Protein AF-A0A3N1GV16-F1 (afdb_monomer_lite)

Radius of gyration: 17.26 Å; chains: 1; bounding box: 45×28×48 Å

Foldseek 3Di:
DDLLVLLLVLLVLLLVLLVVLLVLLCVLCVPDPCCVDPLSVVLSVLSVVLSVVLVVLSVPQDSDNLSSLVSSVSSLVSSVSSLVSSCVSCVVPPVSNVVSVVSVCVNVVDDRSADNVLSVQLNVCVVVVHHSVPDDDDD

Structure (mmCIF, N/CA/C/O backbone):
data_AF-A0A3N1GV16-F1
#
_entry.id   AF-A0A3N1GV16-F1
#
loop_
_atom_site.group_PDB
_atom_site.id
_atom_site.type_symbol
_atom_site.label_atom_id
_atom_site.label_alt_id
_atom_site.label_comp_id
_atom_site.label_asym_id
_atom_site.label_entity_id
_atom_site.label_seq_id
_atom_site.pdbx_PDB_ins_code
_atom_site.Cartn_x
_atom_site.Cartn_y
_atom_site.Cartn_z
_atom_site.occupancy
_atom_site.B_iso_or_equiv
_atom_site.auth_seq_id
_atom_site.auth_comp_id
_atom_site.auth_asym_id
_atom_site.auth_atom_id
_atom_site.pdbx_PDB_model_num
ATOM 1 N N . MET A 1 1 ? 19.111 -13.199 -6.084 1.00 69.38 1 MET A N 1
ATOM 2 C CA . MET A 1 1 ? 17.870 -12.406 -5.970 1.00 69.38 1 MET A CA 1
ATOM 3 C C . MET A 1 1 ? 17.993 -11.240 -6.938 1.00 69.38 1 MET A C 1
ATOM 5 O O . MET A 1 1 ? 19.052 -10.620 -6.935 1.00 69.38 1 MET A O 1
ATOM 9 N N . SER A 1 2 ? 17.020 -11.024 -7.828 1.00 92.00 2 SER A N 1
ATOM 10 C CA . SER A 1 2 ? 17.034 -9.900 -8.781 1.00 92.00 2 SER A CA 1
ATOM 11 C C . SER A 1 2 ? 16.768 -8.579 -8.047 1.00 92.00 2 SER A C 1
ATOM 13 O O . SER A 1 2 ? 16.165 -8.575 -6.974 1.00 92.00 2 SER A O 1
ATOM 15 N N . LEU A 1 3 ? 17.215 -7.446 -8.604 1.00 93.75 3 LEU A N 1
ATOM 16 C CA . LEU A 1 3 ? 16.933 -6.130 -8.011 1.00 93.75 3 LEU A CA 1
ATOM 17 C C . LEU A 1 3 ? 15.425 -5.828 -8.004 1.00 93.75 3 LEU A C 1
ATOM 19 O O . LEU A 1 3 ? 14.910 -5.322 -7.012 1.00 93.75 3 LEU A O 1
ATOM 23 N N . SER A 1 4 ? 14.719 -6.190 -9.077 1.00 95.62 4 SER A N 1
ATOM 24 C CA . SER A 1 4 ? 13.256 -6.135 -9.173 1.00 95.62 4 SER A CA 1
ATOM 25 C C . SER A 1 4 ? 12.571 -6.986 -8.103 1.00 95.62 4 SER A C 1
ATOM 27 O O . SER A 1 4 ? 11.661 -6.490 -7.442 1.00 95.62 4 SER A O 1
ATOM 29 N N . GLY A 1 5 ? 13.058 -8.208 -7.858 1.00 96.00 5 GLY A N 1
ATOM 30 C CA . GLY A 1 5 ? 12.584 -9.065 -6.771 1.00 96.00 5 GLY A CA 1
ATOM 31 C C . GLY A 1 5 ? 12.726 -8.401 -5.401 1.00 96.00 5 GLY A C 1
ATOM 32 O O . GLY A 1 5 ? 11.747 -8.294 -4.673 1.00 96.00 5 GLY A O 1
ATOM 33 N N . SER A 1 6 ? 13.898 -7.835 -5.090 1.00 95.81 6 SER A N 1
ATOM 34 C CA . SER A 1 6 ? 14.109 -7.096 -3.835 1.00 95.81 6 SER A CA 1
ATOM 35 C C . SER A 1 6 ? 13.145 -5.916 -3.669 1.00 95.81 6 SER A C 1
ATOM 37 O O . SER A 1 6 ? 12.645 -5.671 -2.571 1.00 95.81 6 SER A O 1
ATOM 39 N N . VAL A 1 7 ? 12.886 -5.164 -4.746 1.00 96.88 7 VAL A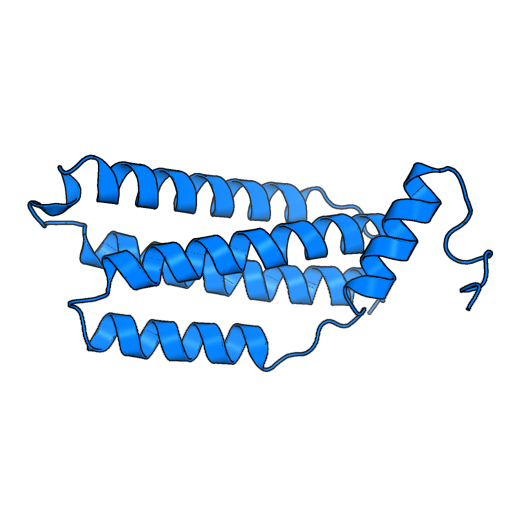 N 1
ATOM 40 C CA . VAL A 1 7 ? 11.941 -4.034 -4.737 1.00 96.88 7 VAL A CA 1
ATOM 41 C C . VAL A 1 7 ? 10.515 -4.517 -4.453 1.00 96.88 7 VAL A C 1
ATOM 43 O O . VAL A 1 7 ? 9.821 -3.913 -3.633 1.00 96.88 7 VAL A O 1
ATOM 46 N N . LEU A 1 8 ? 10.091 -5.619 -5.078 1.00 97.25 8 LEU A N 1
ATOM 47 C CA . LEU A 1 8 ? 8.777 -6.222 -4.841 1.00 97.25 8 LEU A CA 1
ATOM 48 C C . LEU A 1 8 ? 8.645 -6.786 -3.423 1.00 97.25 8 LEU A C 1
ATOM 50 O O . LEU A 1 8 ? 7.613 -6.569 -2.792 1.00 97.25 8 LEU A O 1
ATOM 54 N N . ASP A 1 9 ? 9.682 -7.429 -2.889 1.00 95.62 9 ASP A N 1
ATOM 55 C CA . ASP A 1 9 ? 9.699 -7.938 -1.512 1.00 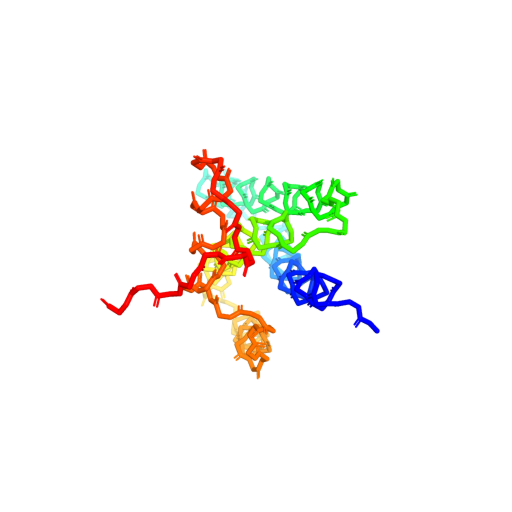95.62 9 ASP A CA 1
ATOM 56 C C . ASP A 1 9 ? 9.575 -6.801 -0.490 1.00 95.62 9 ASP A C 1
ATOM 58 O O . ASP A 1 9 ? 8.814 -6.894 0.479 1.00 95.62 9 ASP A O 1
ATOM 62 N N . HIS A 1 10 ? 10.280 -5.692 -0.727 1.00 95.19 10 HIS A N 1
ATOM 63 C CA . HIS A 1 10 ? 10.170 -4.497 0.104 1.00 95.19 10 HIS A CA 1
ATOM 64 C C . HIS A 1 10 ? 8.750 -3.911 0.064 1.00 95.19 10 HIS A C 1
ATOM 66 O O . HIS A 1 10 ? 8.149 -3.668 1.113 1.00 95.19 10 HIS A O 1
ATOM 72 N N . ALA A 1 11 ? 8.171 -3.753 -1.130 1.00 96.31 11 ALA A N 1
ATOM 73 C CA . ALA A 1 11 ? 6.794 -3.289 -1.287 1.00 96.31 11 ALA A CA 1
ATOM 74 C C . ALA A 1 11 ? 5.788 -4.251 -0.621 1.00 96.31 11 ALA A C 1
ATOM 76 O O . ALA A 1 11 ? 4.871 -3.823 0.083 1.00 96.31 11 ALA A O 1
ATOM 77 N N . ALA A 1 12 ? 5.980 -5.564 -0.750 1.00 96.19 12 ALA A N 1
ATOM 78 C CA . ALA A 1 12 ? 5.145 -6.569 -0.099 1.00 96.19 12 ALA A CA 1
ATOM 79 C C . ALA A 1 12 ? 5.210 -6.480 1.436 1.00 96.19 12 ALA A C 1
ATOM 81 O O . ALA A 1 12 ? 4.182 -6.647 2.106 1.00 96.19 12 ALA A O 1
ATOM 82 N N . ALA A 1 13 ? 6.379 -6.166 2.002 1.00 94.50 13 ALA A N 1
ATOM 83 C CA . ALA A 1 13 ? 6.527 -5.908 3.432 1.00 94.50 13 ALA A CA 1
ATOM 84 C C . ALA A 1 13 ? 5.722 -4.673 3.876 1.00 94.50 13 ALA A C 1
ATOM 86 O O . ALA A 1 13 ? 5.011 -4.742 4.882 1.00 94.50 13 ALA A O 1
ATOM 87 N N . GLN A 1 14 ? 5.748 -3.583 3.104 1.00 94.94 14 GLN A N 1
ATOM 88 C CA . GLN A 1 14 ? 4.936 -2.388 3.375 1.00 94.94 14 GLN A CA 1
ATOM 89 C C . GLN A 1 14 ? 3.431 -2.686 3.283 1.00 94.94 14 GLN A C 1
ATOM 91 O O . GLN A 1 14 ? 2.661 -2.319 4.174 1.00 94.94 14 GLN A O 1
ATOM 96 N N . ALA A 1 15 ? 3.004 -3.427 2.257 1.00 96.50 15 ALA A N 1
ATOM 97 C CA . ALA A 1 15 ? 1.614 -3.855 2.109 1.00 96.50 15 ALA A CA 1
ATOM 98 C C . ALA A 1 15 ? 1.155 -4.752 3.273 1.00 96.50 15 ALA A C 1
ATOM 100 O O . ALA A 1 15 ? 0.007 -4.663 3.711 1.00 96.50 15 ALA A O 1
ATOM 101 N N . ARG A 1 16 ? 2.039 -5.604 3.813 1.00 95.25 16 ARG A N 1
ATOM 102 C CA . ARG A 1 16 ? 1.748 -6.407 5.011 1.00 95.25 16 ARG A CA 1
ATOM 103 C C . ARG A 1 16 ? 1.500 -5.521 6.230 1.00 95.25 16 ARG A C 1
ATOM 105 O O . ARG A 1 16 ? 0.479 -5.710 6.884 1.00 95.25 16 ARG A O 1
ATOM 112 N N . VAL A 1 17 ? 2.359 -4.533 6.477 1.00 93.75 17 VAL A N 1
ATOM 113 C CA . VAL A 1 17 ? 2.164 -3.559 7.563 1.00 93.75 17 VAL A CA 1
ATOM 114 C C . VAL A 1 17 ? 0.817 -2.841 7.429 1.00 93.75 17 VAL A C 1
ATOM 116 O O . VAL A 1 17 ? 0.058 -2.758 8.394 1.00 93.75 17 VAL A O 1
ATOM 119 N N . ALA A 1 18 ? 0.471 -2.384 6.225 1.00 95.69 18 ALA A N 1
ATOM 120 C CA . ALA A 1 18 ? -0.815 -1.741 5.968 1.00 95.69 18 ALA A CA 1
ATOM 121 C C . ALA A 1 18 ? -2.011 -2.667 6.258 1.00 95.69 18 ALA A C 1
ATOM 123 O O . ALA A 1 18 ? -2.994 -2.239 6.863 1.00 95.69 18 ALA A O 1
ATOM 124 N N . ARG A 1 19 ? -1.926 -3.952 5.890 1.00 97.00 19 ARG A N 1
ATOM 125 C CA . ARG A 1 19 ? -2.967 -4.946 6.210 1.00 97.00 19 ARG A CA 1
ATOM 126 C C . ARG A 1 19 ? -3.095 -5.190 7.713 1.00 97.00 19 ARG A C 1
ATOM 128 O O . ARG A 1 19 ? -4.213 -5.338 8.204 1.00 97.00 19 ARG A O 1
ATOM 135 N N . GLU A 1 20 ? -1.985 -5.208 8.447 1.00 95.12 20 GLU A N 1
ATOM 136 C CA . GLU A 1 20 ? -2.000 -5.322 9.911 1.00 95.12 20 GLU A CA 1
ATOM 137 C C . GLU A 1 20 ? -2.655 -4.099 10.568 1.00 95.12 20 GLU A C 1
ATOM 139 O O . GLU A 1 20 ? -3.512 -4.262 11.441 1.00 95.12 20 GLU A O 1
ATOM 144 N N . ALA A 1 21 ? -2.328 -2.891 10.097 1.00 94.44 21 ALA A N 1
ATOM 145 C CA . ALA A 1 21 ? -2.953 -1.640 10.528 1.00 94.44 21 ALA A CA 1
ATOM 146 C C . ALA A 1 21 ? -4.466 -1.626 10.257 1.00 94.44 21 ALA A C 1
ATOM 148 O O . ALA A 1 21 ? -5.262 -1.337 11.153 1.00 94.44 21 ALA A O 1
ATOM 149 N N . TYR A 1 22 ? -4.875 -2.010 9.044 1.00 96.44 22 TYR A N 1
ATOM 150 C CA . TYR A 1 22 ? -6.282 -2.162 8.677 1.00 96.44 22 TYR A CA 1
ATOM 151 C C . TYR A 1 22 ? -7.004 -3.149 9.602 1.00 96.44 22 TYR A C 1
ATOM 153 O O . TYR A 1 22 ? -8.074 -2.839 10.127 1.00 96.44 22 TYR A O 1
ATOM 161 N N . ALA A 1 23 ? -6.413 -4.319 9.851 1.00 94.94 23 ALA A N 1
ATOM 162 C CA . ALA A 1 23 ? -7.011 -5.328 10.717 1.00 94.94 23 ALA A CA 1
ATOM 163 C C . ALA A 1 23 ? -7.165 -4.834 12.166 1.00 94.94 23 ALA A C 1
ATOM 165 O O . ALA A 1 23 ? -8.179 -5.127 12.800 1.00 94.94 23 ALA A O 1
ATOM 166 N N . ALA A 1 24 ? -6.196 -4.074 12.685 1.00 92.50 24 ALA A N 1
ATOM 167 C CA . ALA A 1 24 ? -6.289 -3.450 14.004 1.00 92.50 24 ALA A CA 1
ATOM 168 C C . ALA A 1 24 ? -7.435 -2.430 14.070 1.00 92.50 24 ALA A C 1
ATOM 170 O O . ALA A 1 24 ? -8.285 -2.526 14.956 1.00 92.50 24 ALA A O 1
ATOM 171 N N . ALA A 1 25 ? -7.521 -1.529 13.089 1.00 92.94 25 ALA A N 1
ATOM 172 C CA . ALA A 1 25 ? -8.589 -0.537 13.014 1.00 92.94 25 ALA A CA 1
ATOM 173 C C . ALA A 1 25 ? -9.979 -1.185 12.906 1.00 92.94 25 ALA A C 1
ATOM 175 O O . ALA A 1 25 ? -10.903 -0.790 13.614 1.00 92.94 25 ALA A O 1
ATOM 176 N N . VAL A 1 26 ? -10.128 -2.221 12.070 1.00 93.94 26 VAL A N 1
ATOM 177 C CA . VAL A 1 26 ? -11.388 -2.967 11.951 1.00 93.94 26 VAL A CA 1
ATOM 178 C C . VAL A 1 26 ? -11.757 -3.614 13.277 1.00 93.94 26 VAL A C 1
ATOM 180 O O . VAL A 1 26 ? -12.884 -3.417 13.721 1.00 93.94 26 VAL A O 1
ATOM 183 N N . ARG A 1 27 ? -10.842 -4.342 13.935 1.00 90.69 27 ARG A N 1
ATOM 184 C CA . ARG A 1 27 ? -11.124 -4.964 15.242 1.00 90.69 27 ARG A CA 1
ATOM 185 C C . ARG A 1 27 ? -11.592 -3.937 16.269 1.00 90.69 27 ARG A C 1
ATOM 187 O O . ARG A 1 27 ? -12.552 -4.214 16.974 1.00 90.69 27 ARG A O 1
ATOM 194 N N . ARG A 1 28 ? -10.964 -2.759 16.300 1.00 88.00 28 ARG A N 1
ATOM 195 C CA . ARG A 1 28 ? -11.305 -1.677 17.229 1.00 88.00 28 ARG A CA 1
ATOM 196 C C . ARG A 1 28 ? -12.703 -1.108 17.003 1.00 88.00 28 ARG A C 1
ATOM 198 O O . ARG A 1 28 ? -13.410 -0.847 17.967 1.00 88.00 28 ARG A O 1
ATOM 205 N N . ILE A 1 29 ? -13.105 -0.882 15.753 1.00 88.44 29 ILE A N 1
ATOM 206 C CA . ILE A 1 29 ? -14.434 -0.309 15.486 1.00 88.44 29 ILE A CA 1
ATOM 207 C C . ILE A 1 29 ? -15.542 -1.374 15.480 1.00 88.44 29 ILE A C 1
ATOM 209 O O . ILE A 1 29 ? -16.719 -1.051 15.640 1.00 88.44 29 ILE A O 1
ATOM 213 N N .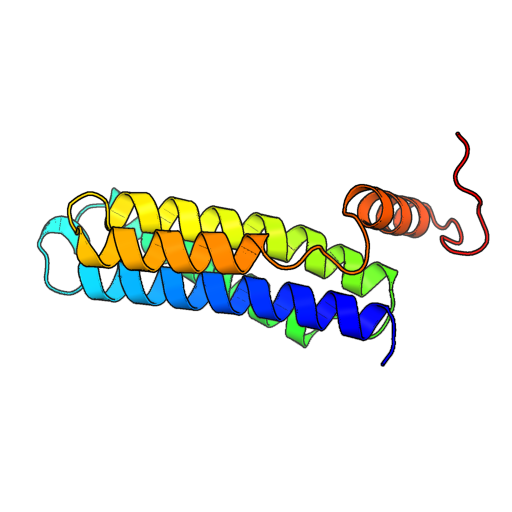 SER A 1 30 ? -15.186 -2.646 15.280 1.00 82.81 30 SER A N 1
ATOM 214 C CA . SER A 1 30 ? -16.133 -3.761 15.209 1.00 82.81 30 SER A CA 1
ATOM 215 C C . SER A 1 30 ? -16.782 -3.989 16.570 1.00 82.81 30 SER A C 1
ATOM 217 O O . SER A 1 30 ? -16.157 -4.506 17.486 1.00 82.81 30 SER A O 1
ATOM 219 N N . GLY A 1 31 ? -18.058 -3.627 16.692 1.00 75.00 31 GLY A N 1
ATOM 220 C CA . GLY A 1 31 ? -18.815 -3.740 17.944 1.00 75.00 31 GLY A CA 1
ATOM 221 C C . GLY A 1 31 ? -19.139 -2.398 18.596 1.00 75.00 31 GLY A C 1
ATOM 222 O O . GLY A 1 31 ? -19.920 -2.362 19.543 1.00 75.00 31 GLY A O 1
ATOM 223 N N . GLU A 1 32 ? -18.626 -1.292 18.057 1.00 77.75 32 GLU A N 1
ATOM 224 C CA . GLU A 1 32 ? -18.914 0.043 18.571 1.00 77.75 3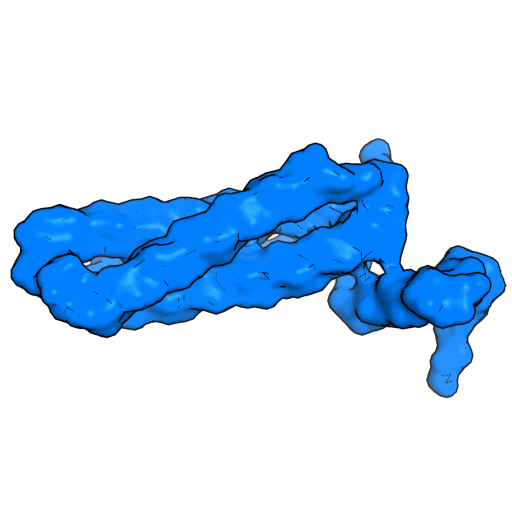2 GLU A CA 1
ATOM 225 C C . GLU A 1 32 ? -20.023 0.756 17.803 1.00 77.75 32 GLU A C 1
ATOM 227 O O . GLU A 1 32 ? -20.237 0.546 16.605 1.00 77.75 32 GLU A O 1
ATOM 232 N N . SER A 1 33 ? -20.703 1.685 18.480 1.00 77.88 33 SER A N 1
ATOM 233 C CA . SER A 1 33 ? -21.637 2.607 17.824 1.00 77.88 33 SER A CA 1
ATOM 234 C C . SER A 1 33 ? -20.941 3.449 16.745 1.00 77.88 33 SER A C 1
ATOM 236 O O . SER A 1 33 ? -21.560 3.762 15.726 1.00 77.88 33 SER A O 1
ATOM 238 N N . ALA A 1 34 ? -19.643 3.735 16.915 1.00 76.50 34 ALA A N 1
ATOM 239 C CA . ALA A 1 34 ? -18.812 4.465 15.963 1.00 76.50 34 ALA A CA 1
ATOM 240 C C . ALA A 1 34 ? -18.744 3.804 14.573 1.00 76.50 34 ALA A C 1
ATOM 242 O O . ALA A 1 34 ? -18.677 4.515 13.571 1.00 76.50 34 ALA A O 1
ATOM 243 N N . ALA A 1 35 ? -18.865 2.474 14.463 1.00 81.00 35 ALA A N 1
ATOM 244 C CA . ALA A 1 35 ? -18.893 1.782 13.166 1.00 81.00 35 ALA A CA 1
ATOM 245 C C . ALA A 1 35 ? -20.118 2.125 12.299 1.00 81.00 35 ALA A C 1
ATOM 247 O O . ALA A 1 35 ? -20.145 1.824 11.103 1.00 81.00 35 ALA A O 1
ATOM 248 N N . ARG A 1 36 ? -21.149 2.748 12.880 1.00 84.25 36 ARG A N 1
ATOM 249 C CA . ARG A 1 36 ? -22.336 3.221 12.151 1.00 84.25 36 ARG A CA 1
ATOM 250 C C . ARG A 1 36 ? -2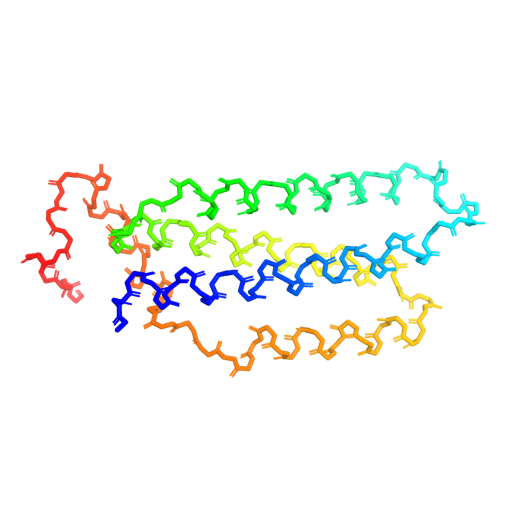2.184 4.646 11.626 1.00 84.25 36 ARG A C 1
ATOM 252 O O . ARG A 1 36 ? -23.042 5.101 10.874 1.00 84.25 36 ARG A O 1
ATOM 259 N N . LEU A 1 37 ? -21.129 5.353 12.027 1.00 89.56 37 LEU A N 1
ATOM 260 C CA . LEU A 1 37 ? -20.882 6.716 11.582 1.00 89.56 37 LEU A CA 1
ATOM 261 C C . LEU A 1 37 ? -20.248 6.706 10.179 1.00 89.56 37 LEU A C 1
ATOM 263 O O . LEU A 1 37 ? -19.371 5.878 9.915 1.00 89.56 37 LEU A O 1
ATOM 267 N N . PRO A 1 38 ? -20.617 7.648 9.289 1.00 91.12 38 PRO A N 1
ATOM 268 C CA . PRO A 1 38 ? -20.077 7.689 7.931 1.00 91.12 38 PRO A CA 1
ATOM 269 C C . PRO A 1 38 ? -18.546 7.790 7.879 1.00 91.12 38 PRO A C 1
ATOM 271 O O . PRO A 1 38 ? -17.916 7.145 7.049 1.00 91.12 38 PRO A O 1
ATOM 274 N N . GLY A 1 39 ? -17.931 8.561 8.785 1.00 91.81 39 GLY A N 1
ATOM 275 C CA . GLY A 1 39 ? -16.476 8.757 8.822 1.00 91.81 39 GLY A CA 1
ATOM 276 C C . GLY A 1 39 ? -15.693 7.439 8.943 1.00 91.81 39 GLY A C 1
ATOM 277 O O . GLY A 1 39 ? -14.944 7.101 8.024 1.00 91.81 39 GLY A O 1
ATOM 278 N N . PRO A 1 40 ? -15.887 6.661 10.024 1.00 92.12 40 PRO A N 1
ATOM 279 C CA . PRO A 1 40 ? -15.294 5.333 10.178 1.00 92.12 40 PRO A CA 1
ATOM 280 C C . PRO A 1 40 ? -15.618 4.357 9.041 1.00 92.12 40 PRO A C 1
ATOM 282 O O . PRO A 1 40 ? -14.738 3.607 8.620 1.00 92.12 40 PRO A O 1
ATOM 285 N N . GLN A 1 41 ? -16.835 4.393 8.488 1.00 92.44 41 GLN A N 1
ATOM 286 C CA . GLN A 1 41 ? -17.217 3.535 7.359 1.00 92.44 41 GLN A CA 1
ATOM 287 C C . GLN A 1 41 ? -16.415 3.846 6.093 1.00 92.44 41 GLN A C 1
ATOM 289 O O . GLN A 1 41 ? -15.858 2.933 5.481 1.00 92.44 41 GLN A O 1
ATOM 294 N N . PHE A 1 42 ? -16.306 5.124 5.719 1.00 95.25 42 PHE A N 1
ATOM 295 C CA . PHE A 1 42 ? -15.502 5.538 4.569 1.00 95.25 42 PHE A CA 1
ATOM 296 C C . PHE A 1 42 ? -14.014 5.270 4.790 1.00 95.25 42 PHE A C 1
ATOM 298 O O . PHE A 1 42 ? -13.337 4.822 3.865 1.00 95.25 42 PHE A O 1
ATOM 305 N N . ALA A 1 43 ? -13.511 5.480 6.010 1.00 95.44 43 ALA A N 1
ATOM 306 C CA . ALA A 1 43 ? -12.126 5.171 6.352 1.00 95.44 43 ALA A CA 1
ATOM 307 C C . ALA A 1 43 ? -11.826 3.674 6.173 1.00 95.44 43 ALA A C 1
ATOM 309 O O . ALA A 1 43 ? -10.874 3.317 5.481 1.00 95.44 43 ALA A O 1
ATOM 310 N N . VAL A 1 44 ? -12.663 2.787 6.720 1.00 95.81 44 VAL A N 1
ATOM 311 C CA . VAL A 1 44 ? -12.488 1.332 6.587 1.00 95.81 44 VAL A CA 1
ATOM 312 C C . VAL A 1 44 ? -12.655 0.857 5.149 1.00 95.81 44 VAL A C 1
ATOM 314 O O . VAL A 1 44 ? -11.839 0.064 4.681 1.00 95.81 44 VAL A O 1
ATOM 317 N N . ALA A 1 45 ? -13.650 1.363 4.420 1.00 96.31 45 ALA A N 1
ATOM 318 C CA . ALA A 1 45 ? -13.831 1.030 3.009 1.00 96.31 45 ALA A CA 1
ATOM 319 C C . ALA A 1 45 ? -12.625 1.467 2.159 1.00 96.31 45 ALA A C 1
ATOM 321 O O . ALA A 1 45 ? -12.135 0.688 1.341 1.00 96.31 45 ALA A O 1
ATOM 322 N N . GLY A 1 46 ? -12.104 2.676 2.393 1.00 97.94 46 GLY A N 1
ATOM 323 C CA . GLY A 1 46 ? -10.912 3.188 1.718 1.00 97.94 46 GLY A CA 1
ATOM 324 C C . GLY A 1 46 ? -9.659 2.373 2.038 1.00 97.94 46 GLY A C 1
ATOM 325 O O . GLY A 1 46 ? -8.919 2.006 1.125 1.00 97.94 46 GLY A O 1
ATOM 326 N N . MET A 1 47 ? -9.448 2.018 3.311 1.00 98.25 47 MET A N 1
ATOM 327 C CA . MET A 1 47 ? -8.335 1.152 3.710 1.00 98.25 47 MET A CA 1
ATOM 328 C C . MET A 1 47 ? -8.419 -0.231 3.060 1.00 98.25 47 MET A C 1
ATOM 330 O O . MET A 1 47 ? -7.414 -0.731 2.553 1.00 98.25 47 MET A O 1
ATOM 334 N N . ARG A 1 48 ? -9.615 -0.832 3.028 1.00 98.31 48 ARG A N 1
ATOM 335 C CA . ARG A 1 48 ? -9.850 -2.120 2.368 1.00 98.31 48 ARG A CA 1
ATOM 336 C C . ARG A 1 48 ? -9.528 -2.047 0.878 1.00 98.31 48 ARG A C 1
ATOM 338 O O . ARG A 1 48 ? -8.747 -2.855 0.390 1.00 98.31 48 ARG A O 1
ATOM 345 N N . ALA A 1 49 ? -10.067 -1.048 0.178 1.00 98.38 49 ALA A N 1
ATOM 346 C CA . ALA A 1 49 ? -9.819 -0.856 -1.248 1.00 98.38 49 ALA A CA 1
ATOM 347 C C . ALA A 1 49 ? -8.322 -0.673 -1.554 1.00 98.38 49 ALA A C 1
ATOM 349 O O . ALA A 1 49 ? -7.815 -1.240 -2.523 1.00 98.38 49 ALA A O 1
ATOM 350 N N . ALA A 1 50 ? -7.595 0.065 -0.709 1.00 98.25 50 ALA A N 1
ATOM 351 C CA . ALA A 1 50 ? -6.148 0.207 -0.831 1.00 98.25 50 ALA A CA 1
ATOM 352 C C . ALA A 1 50 ? -5.419 -1.135 -0.635 1.00 98.25 50 ALA A C 1
ATOM 354 O O . ALA A 1 50 ? -4.555 -1.472 -1.442 1.00 98.25 50 ALA A O 1
ATOM 355 N N . CYS A 1 51 ? -5.783 -1.925 0.383 1.00 98.44 51 CYS A N 1
ATOM 356 C CA . CYS A 1 51 ? -5.195 -3.249 0.630 1.00 98.44 51 CYS A CA 1
ATOM 357 C C . CYS A 1 51 ? -5.419 -4.219 -0.540 1.00 98.44 51 CYS A C 1
ATOM 359 O O . CYS A 1 51 ? -4.481 -4.904 -0.962 1.00 98.44 51 CYS A O 1
ATOM 361 N N . ASP A 1 52 ? -6.636 -4.247 -1.080 1.00 98.44 52 ASP A N 1
ATOM 362 C CA . ASP A 1 52 ? -6.998 -5.092 -2.220 1.00 98.44 52 ASP A CA 1
ATOM 363 C C . ASP A 1 52 ? -6.234 -4.654 -3.481 1.00 98.44 52 ASP A C 1
ATOM 365 O O . ASP A 1 52 ? -5.679 -5.488 -4.196 1.00 98.44 52 ASP A O 1
ATOM 369 N N . THR A 1 53 ? -6.116 -3.341 -3.711 1.00 98.31 53 THR A N 1
ATOM 370 C CA . THR A 1 53 ? -5.373 -2.785 -4.855 1.00 98.31 53 THR A CA 1
ATOM 371 C C . THR A 1 53 ? -3.877 -3.075 -4.760 1.00 98.31 53 THR A C 1
ATOM 373 O O . THR A 1 53 ? -3.289 -3.511 -5.744 1.00 98.31 53 THR A O 1
ATOM 376 N N . MET A 1 54 ? -3.254 -2.878 -3.590 1.00 98.38 54 MET A N 1
ATOM 377 C CA . MET A 1 54 ? -1.837 -3.206 -3.382 1.00 98.38 54 MET A CA 1
ATOM 378 C C . MET A 1 54 ? -1.566 -4.689 -3.642 1.00 98.38 54 MET A C 1
ATOM 380 O O . MET A 1 54 ? -0.601 -5.019 -4.323 1.00 98.38 54 MET A O 1
ATOM 384 N N . SER A 1 55 ? -2.433 -5.573 -3.139 1.00 98.06 55 SER A N 1
ATOM 385 C CA . SER A 1 55 ? -2.286 -7.021 -3.330 1.00 98.06 55 SER A CA 1
ATOM 386 C C . SER A 1 55 ? -2.415 -7.391 -4.811 1.00 98.06 55 SER A C 1
ATOM 388 O O . SER A 1 55 ? -1.514 -8.003 -5.372 1.00 98.06 55 SER A O 1
ATOM 390 N N . ALA A 1 56 ? -3.465 -6.909 -5.484 1.00 97.88 56 ALA A N 1
ATOM 391 C CA . ALA A 1 56 ? -3.670 -7.161 -6.908 1.00 97.88 56 ALA A CA 1
ATOM 392 C C . ALA A 1 56 ? -2.556 -6.581 -7.797 1.00 97.88 56 ALA A C 1
ATOM 394 O O . ALA A 1 56 ? -2.248 -7.157 -8.839 1.00 97.88 56 ALA A O 1
ATOM 395 N N . LEU A 1 57 ? -1.974 -5.438 -7.419 1.00 97.56 57 LEU A N 1
ATOM 396 C CA . LEU A 1 57 ? -0.854 -4.836 -8.137 1.00 97.56 57 LEU A CA 1
ATOM 397 C C . LEU A 1 57 ? 0.406 -5.688 -7.992 1.00 97.56 57 LEU A C 1
ATOM 399 O O . LEU A 1 57 ? 1.013 -6.027 -9.004 1.00 97.56 57 LEU A O 1
ATOM 403 N N . LEU A 1 58 ? 0.769 -6.071 -6.765 1.00 97.62 58 LEU A N 1
ATOM 404 C CA . LEU A 1 58 ? 1.940 -6.912 -6.500 1.00 97.62 58 LEU A CA 1
ATOM 405 C C . LEU A 1 58 ? 1.837 -8.264 -7.221 1.00 97.62 58 LEU A C 1
ATOM 407 O O . LEU A 1 58 ? 2.777 -8.643 -7.912 1.00 97.62 58 LEU A O 1
ATOM 411 N N . ASP A 1 59 ? 0.678 -8.926 -7.163 1.00 97.56 59 ASP A N 1
ATOM 412 C CA . ASP A 1 59 ? 0.457 -10.241 -7.788 1.00 97.56 59 ASP A CA 1
ATOM 413 C C . ASP A 1 59 ? 0.603 -10.226 -9.319 1.00 97.56 59 ASP A C 1
ATOM 415 O O . ASP A 1 59 ? 0.928 -11.240 -9.936 1.00 97.56 59 ASP A O 1
ATOM 419 N N . ARG A 1 60 ? 0.318 -9.084 -9.954 1.00 96.69 60 ARG A N 1
ATOM 420 C CA . ARG A 1 60 ? 0.330 -8.927 -11.419 1.00 96.69 60 ARG A CA 1
ATOM 421 C C . ARG A 1 60 ? 1.597 -8.266 -11.942 1.00 96.69 60 ARG A C 1
ATOM 423 O O . ARG A 1 60 ? 1.742 -8.136 -13.158 1.00 96.69 60 ARG A O 1
ATOM 430 N N . THR A 1 61 ? 2.471 -7.789 -11.059 1.00 97.62 61 THR A N 1
ATOM 431 C CA . THR A 1 61 ? 3.651 -7.036 -11.477 1.00 97.62 61 THR A CA 1
ATOM 432 C C . THR A 1 61 ? 4.695 -8.001 -12.036 1.00 97.62 61 THR A C 1
ATOM 434 O O . THR A 1 61 ? 5.120 -8.908 -11.323 1.00 97.62 61 THR A O 1
ATOM 437 N N . PRO A 1 62 ? 5.120 -7.839 -13.301 1.00 94.69 62 PRO A N 1
ATOM 438 C CA . PRO A 1 62 ? 6.162 -8.686 -13.864 1.00 94.69 62 PRO A CA 1
ATOM 439 C C . PRO A 1 62 ? 7.504 -8.446 -13.159 1.00 94.69 62 PRO A C 1
ATOM 441 O O . PRO A 1 62 ? 7.765 -7.344 -12.672 1.00 94.69 62 PRO A O 1
ATOM 444 N N . ASP A 1 63 ? 8.382 -9.455 -13.172 1.00 91.25 63 ASP A N 1
ATOM 445 C CA . ASP A 1 63 ? 9.753 -9.356 -12.647 1.00 91.25 63 ASP A CA 1
ATOM 446 C C . ASP A 1 63 ? 10.648 -8.526 -13.589 1.00 91.25 63 ASP A C 1
ATOM 448 O O . ASP A 1 63 ? 11.522 -9.030 -14.289 1.00 91.25 63 ASP A O 1
ATOM 452 N N . ALA A 1 64 ? 10.363 -7.226 -13.648 1.00 93.62 64 ALA A N 1
ATOM 453 C CA . ALA A 1 64 ? 11.084 -6.219 -14.411 1.00 93.62 64 ALA A CA 1
ATOM 454 C C . ALA A 1 64 ? 11.244 -4.964 -13.549 1.00 93.62 64 ALA A C 1
ATOM 456 O O . ALA A 1 64 ? 10.293 -4.523 -12.903 1.00 93.62 64 ALA A O 1
ATOM 457 N N . LEU A 1 65 ? 12.436 -4.360 -13.551 1.00 94.06 65 LEU A N 1
ATOM 458 C CA . LEU A 1 65 ? 12.786 -3.293 -12.607 1.00 94.06 65 LEU A CA 1
ATOM 459 C C . LEU A 1 65 ? 11.844 -2.084 -12.679 1.00 94.06 65 LEU A C 1
ATOM 461 O O . LEU A 1 65 ? 11.393 -1.599 -11.645 1.00 94.06 65 LEU A O 1
ATOM 465 N N . THR A 1 66 ? 11.495 -1.626 -13.882 1.00 94.56 66 THR A N 1
ATOM 466 C CA . THR A 1 66 ? 10.553 -0.511 -14.055 1.00 94.56 66 THR A CA 1
ATOM 467 C C . THR A 1 66 ? 9.173 -0.844 -13.496 1.00 94.56 66 THR A C 1
ATOM 469 O O . THR A 1 66 ? 8.596 -0.025 -12.787 1.00 94.56 66 THR A O 1
ATOM 472 N N . ALA A 1 67 ? 8.659 -2.047 -13.767 1.00 96.00 67 ALA A N 1
ATOM 473 C CA . ALA A 1 67 ? 7.352 -2.470 -13.275 1.00 96.00 67 ALA A CA 1
ATOM 474 C C . ALA A 1 67 ? 7.351 -2.611 -11.744 1.00 96.00 67 ALA A C 1
ATOM 476 O O . ALA A 1 67 ? 6.439 -2.118 -11.080 1.00 96.00 67 ALA A O 1
ATOM 477 N N . ALA A 1 68 ? 8.417 -3.187 -11.182 1.00 97.31 68 ALA A N 1
ATOM 478 C CA . ALA A 1 68 ? 8.634 -3.267 -9.742 1.00 97.31 68 ALA A CA 1
ATOM 479 C C . ALA A 1 68 ? 8.693 -1.873 -9.095 1.00 97.31 68 ALA A C 1
ATOM 481 O O . ALA A 1 68 ? 8.045 -1.645 -8.077 1.00 97.31 68 ALA A O 1
ATOM 482 N N . CYS A 1 69 ? 9.392 -0.913 -9.708 1.00 97.06 69 CYS A N 1
ATOM 483 C CA . CYS A 1 69 ? 9.425 0.477 -9.250 1.00 97.06 69 CYS A CA 1
ATOM 484 C C . CYS A 1 69 ? 8.051 1.160 -9.325 1.00 97.06 69 CYS A C 1
ATOM 486 O O . CYS A 1 69 ? 7.681 1.876 -8.395 1.00 97.06 69 CYS A O 1
ATOM 488 N N . THR A 1 70 ? 7.271 0.938 -10.390 1.00 97.00 70 THR A N 1
ATOM 489 C CA . THR A 1 70 ? 5.888 1.438 -10.476 1.00 97.00 70 THR A CA 1
ATOM 490 C C . THR A 1 70 ? 5.039 0.893 -9.329 1.00 97.00 70 THR A C 1
ATOM 492 O O . THR A 1 70 ? 4.349 1.662 -8.658 1.00 97.00 70 THR A O 1
ATOM 495 N N . ALA A 1 71 ? 5.120 -0.415 -9.073 1.00 97.75 71 ALA A N 1
ATOM 496 C CA . ALA A 1 71 ? 4.388 -1.054 -7.988 1.00 97.75 71 ALA A CA 1
ATOM 497 C C . ALA A 1 71 ? 4.827 -0.532 -6.614 1.00 97.75 71 ALA A C 1
ATOM 499 O O . ALA A 1 71 ? 3.978 -0.155 -5.809 1.00 97.75 71 ALA A O 1
ATOM 500 N N . ALA A 1 72 ? 6.134 -0.443 -6.364 1.00 96.94 72 ALA A N 1
ATOM 501 C CA . ALA A 1 72 ? 6.685 0.011 -5.091 1.00 96.94 72 ALA A CA 1
ATOM 502 C C . ALA A 1 72 ? 6.295 1.456 -4.756 1.00 96.94 72 ALA A C 1
ATOM 504 O O . ALA A 1 72 ? 5.873 1.720 -3.633 1.00 96.94 72 ALA A O 1
ATOM 505 N N . LEU A 1 73 ? 6.351 2.373 -5.730 1.00 97.25 73 LEU A N 1
ATOM 506 C CA . LEU A 1 73 ? 5.932 3.765 -5.529 1.00 97.25 73 LEU A CA 1
ATOM 507 C C . LEU A 1 73 ? 4.457 3.860 -5.118 1.00 97.25 73 LEU A C 1
ATOM 509 O O . LEU A 1 73 ? 4.120 4.578 -4.177 1.00 97.25 73 LEU A O 1
ATOM 513 N N . PHE A 1 74 ? 3.578 3.111 -5.793 1.00 97.31 74 PHE A N 1
ATOM 514 C CA . PHE A 1 74 ? 2.160 3.078 -5.441 1.00 97.31 74 PHE A CA 1
ATOM 515 C C . PHE A 1 74 ? 1.929 2.452 -4.060 1.00 97.31 74 PHE A C 1
ATOM 517 O O . PHE A 1 74 ? 1.181 2.998 -3.247 1.00 97.31 74 PHE A O 1
ATOM 524 N N . VAL A 1 75 ? 2.555 1.303 -3.797 1.00 97.44 75 VAL A N 1
ATOM 525 C CA . VAL A 1 75 ? 2.381 0.546 -2.552 1.00 97.44 75 VAL A CA 1
ATOM 526 C C . VAL A 1 75 ? 2.875 1.344 -1.351 1.00 97.44 75 VAL A C 1
ATOM 528 O O . VAL A 1 75 ? 2.154 1.411 -0.360 1.00 97.44 75 VAL A O 1
ATOM 531 N N . GLY A 1 76 ? 4.032 2.003 -1.442 1.00 94.88 76 GLY A N 1
ATOM 532 C CA . GLY A 1 76 ? 4.557 2.837 -0.360 1.00 94.88 76 GLY A CA 1
ATOM 533 C C . GLY A 1 76 ? 3.589 3.959 0.030 1.00 94.88 76 GLY A C 1
ATOM 534 O O . GLY A 1 76 ? 3.254 4.119 1.205 1.00 94.88 76 GLY A O 1
ATOM 535 N N . GLU A 1 77 ? 3.057 4.689 -0.956 1.00 95.56 77 GLU A N 1
ATOM 536 C CA . GLU A 1 77 ? 2.078 5.757 -0.714 1.00 95.56 77 GLU A CA 1
ATOM 537 C C . GLU A 1 77 ? 0.746 5.214 -0.168 1.00 95.56 77 GLU A C 1
ATOM 539 O O . GLU A 1 77 ? 0.165 5.766 0.772 1.00 95.56 77 GLU A O 1
ATOM 544 N N . ALA A 1 78 ? 0.239 4.121 -0.742 1.00 97.50 78 ALA A N 1
ATOM 545 C CA . ALA A 1 78 ? -1.002 3.497 -0.298 1.00 97.50 78 ALA A CA 1
ATOM 546 C C . ALA A 1 78 ? -0.892 2.937 1.128 1.00 97.50 78 ALA A C 1
ATOM 548 O O . ALA A 1 78 ? -1.817 3.129 1.919 1.00 97.50 78 ALA A O 1
ATOM 549 N N . ALA A 1 79 ? 0.232 2.310 1.477 1.00 95.75 79 ALA A N 1
ATOM 550 C CA . ALA A 1 79 ? 0.481 1.771 2.807 1.00 95.75 79 ALA A CA 1
ATOM 551 C C . ALA A 1 79 ? 0.494 2.872 3.875 1.00 95.75 79 ALA A C 1
ATOM 553 O O . ALA A 1 79 ? -0.202 2.745 4.883 1.00 95.75 79 ALA A O 1
ATOM 554 N N . GLU A 1 80 ? 1.194 3.987 3.633 1.00 93.88 80 GLU A N 1
ATOM 555 C CA . GLU A 1 80 ? 1.210 5.127 4.562 1.00 93.88 80 GLU A CA 1
ATOM 556 C C . GLU A 1 80 ? -0.202 5.705 4.758 1.00 93.88 80 GLU A C 1
ATOM 558 O O . GLU A 1 80 ? -0.608 5.977 5.889 1.00 93.88 80 GLU A O 1
ATOM 563 N N . ARG A 1 81 ? -1.000 5.834 3.686 1.00 95.62 81 ARG A N 1
ATOM 564 C CA . ARG A 1 81 ? -2.399 6.289 3.798 1.00 95.62 81 ARG A CA 1
ATOM 565 C C . ARG A 1 81 ? -3.248 5.369 4.670 1.00 95.62 81 ARG A C 1
ATOM 567 O O . ARG A 1 81 ? -4.061 5.868 5.448 1.00 95.62 81 ARG A O 1
ATOM 574 N N . VAL A 1 82 ? -3.075 4.052 4.547 1.00 96.94 82 VAL A N 1
ATOM 575 C CA . VAL A 1 82 ? -3.789 3.074 5.382 1.00 96.94 82 VAL A CA 1
ATOM 576 C C . VAL A 1 82 ? -3.384 3.222 6.846 1.00 96.94 82 VAL A C 1
ATOM 578 O O . VAL A 1 82 ? -4.258 3.290 7.708 1.00 96.94 82 VAL A O 1
ATOM 581 N N . VAL A 1 83 ? -2.086 3.338 7.132 1.00 93.88 83 VAL A N 1
ATOM 582 C CA . VAL A 1 83 ? -1.581 3.522 8.502 1.00 93.88 83 VAL A CA 1
ATOM 583 C C . VAL A 1 83 ? -2.126 4.813 9.117 1.00 93.88 83 VAL A C 1
ATOM 585 O O . VAL A 1 83 ? -2.676 4.774 10.213 1.00 93.88 83 VAL A O 1
ATOM 588 N N . VAL A 1 84 ? -2.080 5.938 8.400 1.00 93.25 84 VAL A N 1
ATOM 589 C CA . VAL A 1 84 ? -2.620 7.226 8.882 1.00 93.25 84 VAL A CA 1
ATOM 590 C C . VAL A 1 84 ? -4.136 7.169 9.107 1.00 93.25 84 VAL A C 1
ATOM 592 O O . VAL A 1 84 ? -4.656 7.777 10.043 1.00 93.25 84 VAL A O 1
ATOM 595 N N . ALA A 1 85 ? -4.878 6.448 8.264 1.00 94.81 85 ALA A N 1
ATOM 596 C CA . ALA A 1 85 ? -6.310 6.247 8.474 1.00 94.81 85 ALA A CA 1
ATOM 597 C C . ALA A 1 85 ? -6.587 5.390 9.721 1.00 94.81 85 ALA A C 1
ATOM 599 O O . ALA A 1 85 ? -7.492 5.717 10.490 1.00 94.81 85 ALA A O 1
ATOM 600 N N . ALA A 1 86 ? -5.787 4.346 9.954 1.00 94.44 86 ALA A N 1
ATOM 601 C CA . ALA A 1 86 ? -5.869 3.518 11.152 1.00 94.44 86 ALA A CA 1
ATOM 602 C C . ALA A 1 86 ? -5.525 4.310 12.427 1.00 94.44 86 ALA A C 1
ATOM 604 O O . ALA A 1 86 ? -6.247 4.180 13.413 1.00 94.44 86 ALA A O 1
ATOM 605 N N . GLU A 1 87 ? -4.509 5.187 12.394 1.00 91.25 87 GLU A N 1
ATOM 606 C CA . GLU A 1 87 ? -4.120 6.064 13.520 1.00 91.25 87 GLU A CA 1
ATOM 607 C C . GLU A 1 87 ? -5.318 6.869 14.029 1.00 91.25 87 GLU A C 1
ATOM 609 O O . GLU A 1 87 ? -5.562 6.954 15.229 1.00 91.25 87 GLU A O 1
ATOM 614 N N . ARG A 1 88 ? -6.119 7.413 13.109 1.00 91.06 88 ARG A N 1
ATOM 615 C CA . ARG A 1 88 ? -7.303 8.212 13.453 1.00 91.06 88 ARG A CA 1
ATOM 616 C C . ARG A 1 88 ? -8.407 7.393 14.118 1.00 91.06 88 ARG A C 1
ATOM 618 O O . ARG A 1 88 ? -9.130 7.932 14.945 1.00 91.06 88 ARG A O 1
ATOM 625 N N . LEU A 1 89 ? -8.557 6.123 13.747 1.00 91.62 89 LEU A N 1
ATOM 626 C CA . LEU A 1 89 ? -9.573 5.233 14.321 1.00 91.62 89 LEU A CA 1
ATOM 627 C C . LEU A 1 89 ? -9.136 4.614 15.654 1.00 91.62 89 LEU A C 1
ATOM 629 O O . LEU A 1 89 ? -9.984 4.165 16.419 1.00 91.62 89 LEU A O 1
ATOM 633 N N . LEU A 1 90 ? -7.832 4.601 15.928 1.00 90.50 90 LEU A N 1
ATOM 634 C CA . LEU A 1 90 ? -7.228 4.072 17.152 1.00 90.50 90 LEU A CA 1
ATOM 635 C C . LEU A 1 90 ? -6.839 5.183 18.145 1.00 90.50 90 LEU A C 1
ATOM 637 O O . LEU A 1 90 ? -6.187 4.897 19.140 1.00 90.50 90 LEU A O 1
ATOM 641 N N . ALA A 1 91 ? -7.219 6.442 17.899 1.00 85.00 91 ALA A N 1
ATOM 642 C CA . ALA A 1 91 ? -6.761 7.589 18.691 1.00 85.00 91 ALA A CA 1
ATOM 643 C C . ALA A 1 91 ? -7.090 7.477 20.195 1.00 85.00 91 ALA A C 1
ATOM 645 O O . ALA A 1 91 ? -6.282 7.883 21.027 1.00 85.00 91 ALA A O 1
ATOM 646 N N . ASP A 1 92 ? -8.232 6.872 20.531 1.00 85.31 92 ASP A N 1
ATOM 647 C CA . ASP A 1 92 ? -8.679 6.648 21.914 1.00 85.31 92 ASP A CA 1
ATOM 648 C C . ASP A 1 92 ? -8.322 5.240 22.442 1.00 85.31 92 ASP A C 1
ATOM 650 O O . ASP A 1 92 ? -8.812 4.814 23.487 1.00 85.31 92 ASP A O 1
ATOM 654 N N . ASP A 1 93 ? -7.500 4.484 21.709 1.00 86.31 93 ASP A N 1
ATOM 655 C CA . ASP A 1 93 ? -7.015 3.148 22.061 1.00 86.31 93 ASP A CA 1
ATOM 656 C C . ASP A 1 93 ? -5.495 3.180 22.242 1.00 86.31 93 ASP A C 1
ATOM 658 O O . ASP A 1 93 ? -4.731 3.072 21.283 1.00 86.31 93 ASP A O 1
ATOM 662 N N . ALA A 1 94 ? -5.045 3.336 23.488 1.00 85.88 94 ALA A N 1
ATOM 663 C CA . ALA A 1 94 ? -3.624 3.458 23.802 1.00 85.88 94 ALA A CA 1
ATOM 664 C C . ALA A 1 94 ? -2.803 2.229 23.363 1.00 85.88 94 ALA A C 1
ATOM 666 O O . ALA A 1 94 ? -1.671 2.383 22.900 1.00 85.88 94 ALA A O 1
ATOM 667 N N . GLU A 1 95 ? -3.365 1.023 23.477 1.00 85.31 95 GLU A N 1
ATOM 668 C CA . GLU A 1 95 ? -2.697 -0.218 23.068 1.00 85.31 95 GLU A CA 1
ATOM 669 C C . GLU A 1 95 ? -2.638 -0.321 21.539 1.00 85.31 95 GLU A C 1
ATOM 671 O O . GLU A 1 95 ? -1.574 -0.573 20.962 1.00 85.31 95 GLU A O 1
ATOM 676 N N . GLY A 1 96 ? -3.755 -0.030 20.868 1.00 85.00 96 GLY A N 1
ATOM 677 C CA . GLY A 1 96 ? -3.834 0.035 19.411 1.00 85.00 96 GLY A CA 1
ATOM 678 C C . GLY A 1 96 ? -2.886 1.072 18.804 1.00 85.00 96 GLY A C 1
ATOM 679 O O . GLY A 1 96 ? -2.182 0.778 17.833 1.00 85.00 96 GLY A O 1
ATOM 680 N N . ALA A 1 97 ? -2.804 2.261 19.402 1.00 84.75 97 ALA A N 1
ATOM 681 C CA . ALA A 1 97 ? -1.901 3.329 18.987 1.00 84.75 97 ALA A CA 1
ATOM 682 C C . ALA A 1 97 ? -0.423 2.946 19.177 1.00 84.75 97 ALA A C 1
ATOM 684 O O . ALA A 1 97 ? 0.393 3.183 18.282 1.00 84.75 97 ALA A O 1
ATOM 685 N N . ALA A 1 98 ? -0.071 2.304 20.298 1.00 87.50 98 ALA A N 1
ATOM 686 C CA . ALA A 1 98 ? 1.286 1.813 20.537 1.00 87.50 98 ALA A CA 1
ATOM 687 C C . ALA A 1 98 ? 1.695 0.753 19.502 1.00 87.50 98 ALA A C 1
ATOM 689 O O . ALA A 1 98 ? 2.767 0.862 18.895 1.00 87.50 98 ALA A O 1
ATOM 690 N N . ARG A 1 99 ? 0.812 -0.215 19.223 1.00 85.56 99 ARG A N 1
ATOM 691 C CA . ARG A 1 99 ? 1.044 -1.241 18.196 1.00 85.56 99 ARG A CA 1
ATOM 692 C C . ARG A 1 99 ? 1.225 -0.629 16.808 1.00 85.56 99 ARG A C 1
ATOM 694 O O . ARG A 1 99 ? 2.077 -1.067 16.039 1.00 85.56 99 ARG A O 1
ATOM 701 N N . LEU A 1 100 ? 0.452 0.397 16.474 1.00 85.88 100 LEU A N 1
ATOM 702 C CA . LEU A 1 100 ? 0.555 1.068 15.182 1.00 85.88 100 LEU A CA 1
ATOM 703 C C . LEU A 1 100 ? 1.852 1.881 15.045 1.00 85.88 100 LEU A C 1
ATOM 705 O O . LEU A 1 100 ? 2.460 1.906 13.975 1.00 85.88 100 LEU A O 1
ATOM 709 N N . ALA A 1 101 ? 2.323 2.486 16.137 1.00 86.50 101 ALA A N 1
ATOM 710 C CA . ALA A 1 101 ? 3.611 3.169 16.174 1.00 86.50 101 ALA A CA 1
ATOM 711 C C . ALA A 1 101 ? 4.795 2.205 15.972 1.00 86.50 101 ALA A C 1
ATOM 713 O O . ALA A 1 101 ? 5.790 2.583 15.350 1.00 86.50 101 ALA A O 1
ATOM 714 N N . GLU A 1 102 ? 4.706 0.966 16.468 1.00 87.38 102 GLU A N 1
ATOM 715 C CA . GLU A 1 102 ? 5.671 -0.101 16.152 1.00 87.38 102 GLU A CA 1
ATOM 716 C C . GLU A 1 102 ? 5.645 -0.449 14.667 1.00 87.38 102 GLU A C 1
ATOM 718 O O . GLU A 1 102 ? 6.675 -0.370 14.005 1.00 87.38 102 GLU A O 1
ATOM 723 N N . LEU A 1 103 ? 4.459 -0.722 14.122 1.00 83.06 103 LEU A N 1
ATOM 724 C CA . LEU A 1 103 ? 4.274 -1.040 12.706 1.00 83.06 103 LEU A CA 1
ATOM 725 C C . LEU A 1 103 ? 4.831 0.051 11.780 1.00 83.06 103 LEU A C 1
ATOM 727 O O . LEU A 1 103 ? 5.470 -0.239 10.768 1.00 83.06 103 LEU A O 1
ATOM 731 N N . ARG A 1 104 ? 4.636 1.323 12.139 1.00 82.44 104 ARG A N 1
ATOM 732 C CA . ARG A 1 104 ? 5.177 2.464 11.391 1.00 82.44 104 ARG A CA 1
ATOM 733 C C . ARG A 1 104 ? 6.697 2.567 11.495 1.00 82.44 104 ARG A C 1
ATOM 735 O O . ARG A 1 104 ? 7.345 2.946 10.518 1.00 82.44 104 ARG A O 1
ATOM 742 N N . ARG A 1 105 ? 7.273 2.243 12.658 1.00 86.25 105 ARG A N 1
ATOM 743 C CA . ARG A 1 105 ? 8.730 2.131 12.817 1.00 86.25 105 ARG A CA 1
ATOM 744 C C . ARG A 1 105 ? 9.278 1.013 11.940 1.00 86.25 105 ARG A C 1
ATOM 746 O O . ARG A 1 105 ? 10.226 1.270 11.207 1.00 86.25 105 ARG A O 1
ATOM 753 N N . ASP A 1 106 ? 8.643 -0.153 11.932 1.00 77.44 106 ASP A N 1
ATOM 754 C CA . ASP A 1 106 ? 9.050 -1.293 11.104 1.00 77.44 106 ASP A CA 1
ATOM 755 C C . ASP A 1 106 ? 9.004 -0.953 9.606 1.00 77.44 106 ASP A C 1
ATOM 757 O O . ASP A 1 106 ? 9.948 -1.246 8.870 1.00 77.44 106 ASP A O 1
ATOM 761 N N . LEU A 1 107 ? 7.959 -0.242 9.165 1.00 73.56 107 LEU A N 1
ATOM 762 C CA . LEU A 1 107 ? 7.816 0.235 7.783 1.00 73.56 107 LEU A CA 1
ATOM 763 C C . LEU A 1 107 ? 8.931 1.205 7.359 1.00 73.56 107 LEU A C 1
ATOM 765 O O . LEU A 1 107 ? 9.296 1.240 6.186 1.00 73.56 107 LEU A O 1
ATOM 769 N N . ARG A 1 108 ? 9.487 1.975 8.301 1.00 80.00 108 ARG A N 1
ATOM 770 C CA . ARG A 1 108 ? 10.551 2.966 8.050 1.00 80.00 108 ARG A CA 1
ATOM 771 C C . ARG A 1 108 ? 11.959 2.449 8.345 1.00 80.00 108 ARG A C 1
ATOM 773 O O . ARG A 1 108 ? 12.924 3.080 7.925 1.00 80.00 108 ARG A O 1
ATOM 780 N N . ALA A 1 109 ? 12.088 1.339 9.069 1.00 78.06 109 ALA A N 1
ATOM 781 C CA . ALA A 1 109 ? 13.373 0.800 9.507 1.00 78.06 109 ALA A CA 1
ATOM 782 C C . ALA A 1 109 ? 14.199 0.219 8.353 1.00 78.06 109 ALA A C 1
ATOM 784 O O . ALA A 1 109 ? 15.427 0.199 8.423 1.00 78.06 109 ALA A O 1
ATOM 785 N N . THR A 1 110 ? 13.536 -0.245 7.291 1.00 79.44 110 THR A N 1
ATOM 786 C CA . THR A 1 110 ? 14.210 -0.815 6.122 1.00 79.44 110 THR A CA 1
ATOM 787 C C . THR A 1 110 ? 14.209 0.207 4.986 1.00 79.44 110 THR A C 1
ATOM 789 O O . THR A 1 110 ? 13.129 0.554 4.510 1.00 79.44 110 THR A O 1
ATOM 792 N N . PRO A 1 111 ? 15.372 0.702 4.526 1.00 85.94 111 PRO A N 1
ATOM 793 C CA . PRO A 1 111 ? 15.419 1.563 3.352 1.00 85.94 111 PRO A CA 1
ATOM 794 C C . PRO A 1 111 ? 14.999 0.780 2.096 1.00 85.94 111 PRO A C 1
ATOM 796 O O . PRO A 1 111 ? 15.263 -0.426 2.011 1.00 85.94 111 PRO A O 1
ATOM 799 N N . PRO A 1 112 ? 14.369 1.435 1.106 1.00 90.62 112 PRO A N 1
ATOM 800 C CA . PRO A 1 112 ? 14.002 0.764 -0.129 1.00 90.62 112 PRO A CA 1
ATOM 801 C C . PRO A 1 112 ? 15.268 0.343 -0.903 1.00 90.62 112 PRO A C 1
ATOM 803 O O . PRO A 1 112 ? 16.239 1.104 -0.946 1.00 90.62 112 PRO A O 1
ATOM 806 N N . PRO A 1 113 ? 15.278 -0.836 -1.558 1.00 93.69 113 PRO A N 1
ATOM 807 C CA . PRO A 1 113 ? 16.425 -1.301 -2.349 1.00 93.69 113 PRO A CA 1
ATOM 808 C C . PRO A 1 113 ? 16.792 -0.374 -3.512 1.00 93.69 113 PRO A C 1
ATOM 810 O O . PRO A 1 113 ? 17.944 -0.333 -3.941 1.00 93.69 113 PRO A O 1
ATOM 813 N N . VAL A 1 114 ? 15.806 0.365 -4.025 1.00 94.06 114 VAL A N 1
ATOM 814 C CA . VAL A 1 114 ? 15.981 1.430 -5.011 1.00 94.06 114 VAL A CA 1
ATOM 815 C C . VAL A 1 114 ? 15.329 2.691 -4.445 1.00 94.06 114 VAL A C 1
ATOM 817 O O . VAL A 1 114 ? 14.144 2.645 -4.120 1.00 94.06 114 VAL A O 1
ATOM 820 N N . PRO A 1 115 ? 16.062 3.809 -4.327 1.00 93.56 115 PRO A N 1
ATOM 821 C CA . PRO A 1 115 ? 15.496 5.077 -3.878 1.00 93.56 115 PRO A CA 1
ATOM 822 C C . PRO A 1 115 ? 14.316 5.547 -4.742 1.00 93.56 115 PRO A C 1
ATOM 824 O O . PRO A 1 115 ? 14.331 5.385 -5.965 1.00 93.56 115 PRO A O 1
ATOM 827 N N . ASP A 1 116 ? 13.306 6.174 -4.133 1.00 93.81 116 ASP A N 1
ATOM 828 C CA . ASP A 1 116 ? 12.094 6.595 -4.846 1.00 93.81 116 ASP A CA 1
ATOM 829 C C . ASP A 1 116 ? 12.373 7.557 -6.011 1.00 93.81 116 ASP A C 1
ATOM 831 O O . ASP A 1 116 ? 11.703 7.492 -7.039 1.00 93.81 116 ASP A O 1
ATOM 835 N N . ASP A 1 117 ? 13.334 8.472 -5.869 1.00 94.06 117 ASP A N 1
ATOM 836 C CA . ASP A 1 117 ? 13.761 9.384 -6.937 1.00 94.06 117 ASP A CA 1
ATOM 837 C C . ASP A 1 117 ? 14.299 8.604 -8.142 1.00 94.06 117 ASP A C 1
ATOM 839 O O . ASP A 1 117 ? 13.959 8.906 -9.288 1.00 94.06 117 ASP A O 1
ATOM 843 N N . ARG A 1 118 ? 15.069 7.541 -7.887 1.00 93.00 118 ARG A N 1
ATOM 844 C CA . ARG A 1 118 ? 15.547 6.635 -8.930 1.00 93.00 118 ARG A CA 1
ATOM 845 C C . ARG A 1 118 ? 14.403 5.830 -9.535 1.00 93.00 118 ARG A C 1
ATOM 847 O O . ARG A 1 118 ? 14.353 5.703 -10.755 1.00 93.00 118 ARG A O 1
ATOM 854 N N . CYS A 1 119 ? 13.463 5.333 -8.734 1.00 95.00 119 CYS A N 1
ATOM 855 C CA . CYS A 1 119 ? 12.291 4.648 -9.276 1.00 95.00 119 CYS A CA 1
ATOM 856 C C . CYS A 1 119 ? 11.438 5.573 -10.156 1.00 95.00 119 CYS A C 1
ATOM 858 O O . CYS A 1 119 ? 11.048 5.171 -11.251 1.00 95.00 119 CYS A O 1
ATOM 860 N N . ARG A 1 120 ? 11.198 6.823 -9.742 1.00 95.06 120 ARG A N 1
ATOM 861 C CA . ARG A 1 120 ? 10.462 7.815 -10.548 1.00 95.06 120 ARG A CA 1
ATOM 862 C C . ARG A 1 120 ? 11.164 8.101 -11.870 1.00 95.06 120 ARG A C 1
ATOM 864 O O . ARG A 1 120 ? 10.504 8.174 -12.900 1.00 95.06 120 ARG A O 1
ATOM 871 N N . GLU A 1 121 ? 12.487 8.213 -11.855 1.00 93.50 121 GLU A N 1
ATOM 872 C CA . GLU A 1 121 ? 13.280 8.382 -13.072 1.00 93.50 121 GLU A CA 1
ATOM 873 C C . GLU A 1 121 ? 13.134 7.186 -14.025 1.00 93.50 121 GLU A C 1
ATOM 875 O O . GLU A 1 121 ? 12.880 7.381 -15.212 1.00 93.50 121 GLU A O 1
ATOM 880 N N . LEU A 1 122 ? 13.268 5.955 -13.518 1.00 93.19 122 LEU A N 1
ATOM 881 C CA . LEU A 1 122 ? 13.145 4.735 -14.325 1.00 93.19 122 LEU A CA 1
ATOM 882 C C . LEU A 1 122 ? 11.755 4.623 -14.967 1.00 93.19 122 LEU A C 1
ATOM 884 O O . LEU A 1 122 ? 11.642 4.361 -16.165 1.00 93.19 122 LEU A O 1
ATOM 888 N N . VAL A 1 123 ? 10.707 4.881 -14.180 1.00 94.56 123 VAL A N 1
ATOM 889 C CA . VAL A 1 123 ? 9.313 4.896 -14.646 1.00 94.56 123 VAL A CA 1
ATOM 890 C C . VAL A 1 123 ? 9.094 5.998 -15.682 1.00 94.56 123 VAL A C 1
ATOM 892 O O . VAL A 1 123 ? 8.504 5.739 -16.729 1.00 94.56 123 VAL A O 1
ATOM 895 N N . GLY A 1 124 ? 9.605 7.205 -15.433 1.00 93.31 124 GLY A N 1
ATOM 896 C CA . GLY A 1 124 ? 9.493 8.336 -16.352 1.00 93.31 124 GLY A CA 1
ATOM 897 C C . GLY A 1 124 ? 10.183 8.084 -17.693 1.00 93.31 124 GLY A C 1
ATOM 898 O O . GLY A 1 124 ? 9.580 8.312 -18.739 1.00 93.31 124 GLY A O 1
ATOM 899 N N . LYS A 1 125 ? 11.413 7.554 -17.687 1.00 92.81 125 LYS A N 1
ATOM 900 C CA . LYS A 1 125 ? 12.137 7.191 -18.919 1.00 92.81 125 LYS A CA 1
ATOM 901 C C . LYS A 1 125 ? 11.383 6.136 -19.722 1.00 92.81 125 LYS A C 1
ATOM 903 O O . LYS A 1 125 ? 11.145 6.340 -20.909 1.00 92.81 125 LYS A O 1
ATOM 908 N N . ALA A 1 126 ? 10.936 5.068 -19.064 1.00 91.62 126 ALA A N 1
ATOM 909 C CA . ALA A 1 126 ? 10.181 4.012 -19.727 1.00 91.62 126 ALA A CA 1
ATOM 910 C C . ALA A 1 126 ? 8.868 4.528 -20.341 1.00 91.62 126 ALA A C 1
ATOM 912 O O . ALA A 1 126 ? 8.541 4.173 -21.471 1.00 91.62 126 ALA A O 1
ATOM 913 N N . ALA A 1 127 ? 8.147 5.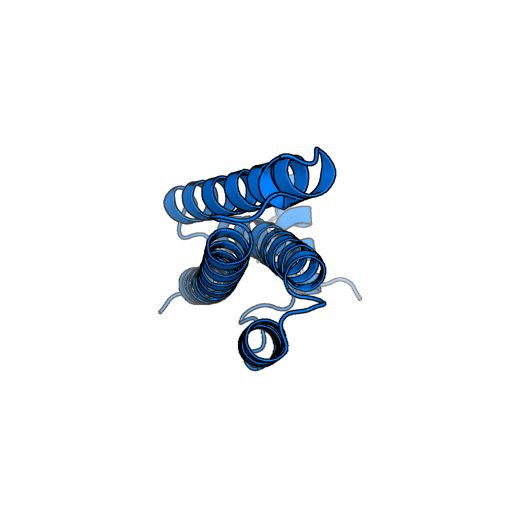410 -19.640 1.00 92.19 127 ALA A N 1
ATOM 914 C CA . ALA A 1 127 ? 6.922 6.030 -20.150 1.00 92.19 127 ALA A CA 1
ATOM 915 C C . ALA A 1 127 ? 7.161 6.902 -21.399 1.00 92.19 127 ALA A C 1
ATOM 917 O O . ALA A 1 127 ? 6.261 7.056 -22.222 1.00 92.19 127 ALA A O 1
ATOM 918 N N . LEU A 1 128 ? 8.372 7.441 -21.559 1.00 92.38 128 LEU A N 1
ATOM 919 C CA . LEU A 1 128 ? 8.798 8.218 -22.725 1.00 92.38 128 LEU A CA 1
ATOM 920 C C . LEU A 1 128 ? 9.425 7.356 -23.837 1.00 92.38 128 LEU A C 1
ATOM 922 O O . LEU A 1 128 ? 9.898 7.904 -24.830 1.00 92.38 128 LEU A O 1
ATOM 926 N N . GLY A 1 129 ? 9.462 6.027 -23.686 1.00 90.56 129 GLY A N 1
ATOM 927 C CA . GLY A 1 129 ? 10.128 5.125 -24.634 1.00 90.56 129 GLY A CA 1
ATOM 928 C C . GLY A 1 129 ? 11.658 5.226 -24.617 1.00 90.56 129 GLY A C 1
ATOM 929 O O . GLY A 1 129 ? 12.315 4.783 -25.556 1.00 90.56 129 GLY A O 1
ATOM 930 N N . ILE A 1 130 ? 12.230 5.818 -23.566 1.00 89.38 130 ILE A N 1
ATOM 931 C CA . ILE A 1 130 ? 13.673 5.936 -23.360 1.00 89.38 130 ILE A CA 1
ATOM 932 C C . ILE A 1 130 ? 14.145 4.704 -22.592 1.00 89.38 130 ILE A C 1
ATOM 934 O O . ILE A 1 130 ? 13.565 4.369 -21.557 1.00 89.38 130 ILE A O 1
ATOM 938 N N . ASP A 1 131 ? 15.226 4.072 -23.055 1.00 85.44 131 ASP A N 1
ATOM 939 C CA . ASP A 1 131 ? 15.877 2.986 -22.322 1.00 85.44 131 ASP A CA 1
ATOM 940 C C . ASP A 1 131 ? 16.352 3.494 -20.937 1.00 85.44 131 ASP A C 1
ATOM 942 O O . ASP A 1 131 ? 17.252 4.352 -20.866 1.00 85.44 131 ASP A O 1
ATOM 946 N N . PRO A 1 132 ? 15.750 3.004 -19.831 1.00 79.81 132 PRO A N 1
ATOM 947 C CA . PRO A 1 132 ? 16.048 3.481 -18.483 1.00 79.81 132 PRO A CA 1
ATOM 948 C C . PRO A 1 132 ? 17.450 3.107 -17.989 1.00 79.81 132 PRO A C 1
ATOM 950 O O . PRO A 1 132 ? 17.985 3.795 -17.110 1.00 79.81 132 PRO A O 1
ATOM 953 N N . GLU A 1 133 ? 18.024 2.028 -18.526 1.00 76.19 133 GLU A N 1
ATOM 954 C CA . GLU A 1 133 ? 19.328 1.488 -18.133 1.00 76.19 133 GLU A CA 1
ATOM 955 C C . GLU A 1 133 ? 20.455 2.061 -18.995 1.00 76.19 133 GLU A C 1
ATOM 957 O O . GLU A 1 133 ? 21.531 2.352 -18.472 1.00 76.19 133 GLU A O 1
ATOM 962 N N . ALA A 1 134 ? 20.199 2.309 -20.283 1.00 77.88 134 ALA A N 1
ATOM 963 C CA . ALA A 1 134 ? 21.203 2.871 -21.189 1.00 77.88 134 ALA A CA 1
ATOM 964 C C . ALA A 1 134 ? 21.391 4.392 -21.044 1.00 77.88 134 ALA A C 1
ATOM 966 O O . ALA A 1 134 ? 22.444 4.924 -21.398 1.00 77.88 134 ALA A O 1
ATOM 967 N N . THR A 1 135 ? 20.389 5.115 -20.532 1.00 67.44 135 THR A N 1
ATOM 968 C CA . THR A 1 135 ? 20.446 6.583 -20.461 1.00 67.44 135 THR A CA 1
ATOM 969 C C . THR A 1 135 ? 20.990 7.048 -19.104 1.00 67.44 135 THR A C 1
ATOM 971 O O . THR A 1 135 ? 20.323 6.813 -18.088 1.00 67.44 135 THR A O 1
ATOM 974 N N . PRO A 1 136 ? 22.134 7.761 -19.035 1.00 67.12 136 PRO A N 1
ATOM 975 C CA . PRO A 1 136 ? 22.696 8.236 -17.769 1.00 67.12 136 PRO A CA 1
ATOM 976 C C . PRO A 1 136 ? 21.751 9.197 -17.026 1.00 67.12 136 PRO A C 1
ATOM 978 O O . PRO A 1 136 ? 20.847 9.791 -17.617 1.00 67.12 136 PRO A O 1
ATOM 981 N N . ARG A 1 137 ? 21.958 9.342 -15.710 1.00 69.06 137 ARG A N 1
ATOM 982 C CA . ARG A 1 137 ? 21.384 10.437 -14.911 1.00 69.06 137 ARG A CA 1
ATOM 983 C C . ARG A 1 137 ? 22.059 11.726 -15.371 1.00 69.06 137 ARG A C 1
ATOM 985 O O . ARG A 1 137 ? 23.214 11.949 -15.027 1.00 69.06 137 ARG A O 1
ATOM 992 N N . TRP A 1 138 ? 21.411 12.524 -16.211 1.00 59.09 138 TRP A N 1
ATOM 993 C CA . TRP A 1 138 ? 21.902 13.876 -16.464 1.00 59.09 138 TRP A CA 1
ATOM 994 C C . TRP A 1 138 ? 21.677 14.680 -15.175 1.00 59.09 138 TRP A C 1
ATOM 996 O O . TRP A 1 138 ? 20.567 14.674 -14.644 1.00 59.09 138 TRP A O 1
ATOM 1006 N N . LEU A 1 139 ? 22.788 15.214 -14.648 1.00 44.19 139 LEU A N 1
ATOM 1007 C CA . LEU A 1 139 ? 22.927 15.979 -13.401 1.00 44.19 139 LEU A CA 1
ATOM 1008 C C . LEU A 1 139 ? 21.976 17.175 -13.329 1.00 44.19 139 LEU A C 1
ATOM 1010 O O . LEU A 1 139 ? 21.880 17.897 -14.347 1.00 44.19 139 LEU A O 1
#

Sequence (139 aa):
MSLSGSVLDHAAAQARVAREAYAAAVRRISGESAARLPGPQFAVAGMRAACDTMSALLDRTPDALTAACTAALFVGEAAERVVVAAERLLADDAEGAARLAELRRDLRATPPPVPDDRCRELVGKAALGIDPEATPRWL

Organism: NCBI:txid56438

pLDDT: mean 90.5, std 8.62, range [44.19, 98.44]

Secondary structure (DSSP, 8-state):
--HHHHHHHHHHHHHHHHHHHHHHHHHHHTTSGGGGSHHHHHHHHHHHHHHHHHHHHHHH--S-HHHHHHHHHHHHHHHHHHHHHHHHHSTT-HHHHHHHHHHHHHHHHSPPSS-HHHHHHHHHHHHTT--TTTS----